Protein AF-A0A1J4LQW3-F1 (afdb_monomer_lite)

Foldseek 3Di:
DDDDPPPDPPPPPPPPWDKDKDKDWDDDPVWIKMWIWMDTPPDPKIWIWIWIDDPNDIDTPDIDIDPDPPPPPPPCVVVPDPPPPPDD

Secondary structure (DSSP, 8-state):
------------------EEEEEEEEE-SS-EEEEEEEEETT---EEEEEEEEETTEEEEEEEEEES--------GGGTT--------

Structure (mmCIF, N/CA/C/O backbone):
data_AF-A0A1J4LQW3-F1
#
_entry.id   AF-A0A1J4LQW3-F1
#
loop_
_atom_site.group_PDB
_atom_site.id
_atom_site.type_symbol
_atom_site.label_atom_id
_atom_site.label_alt_id
_atom_site.label_comp_id
_atom_site.label_asym_id
_atom_site.label_entity_id
_atom_site.label_seq_id
_atom_site.pdbx_PDB_ins_code
_atom_site.Cartn_x
_atom_site.Cartn_y
_atom_site.Cartn_z
_atom_site.occupancy
_atom_site.B_iso_or_equiv
_atom_site.auth_seq_id
_atom_site.auth_comp_id
_atom_site.auth_asym_id
_atom_site.auth_atom_id
_atom_site.pdbx_PDB_model_num
ATOM 1 N N . MET A 1 1 ? -58.784 -12.630 3.906 1.00 41.03 1 MET A N 1
ATOM 2 C CA . MET A 1 1 ? -58.017 -11.566 4.587 1.00 41.03 1 MET A CA 1
ATOM 3 C C . MET A 1 1 ? -56.568 -11.754 4.198 1.00 41.03 1 MET A C 1
ATOM 5 O O . MET A 1 1 ? -56.069 -12.853 4.381 1.00 41.03 1 MET A O 1
ATOM 9 N N . ILE A 1 2 ? -55.951 -10.754 3.575 1.00 41.22 2 ILE A N 1
ATOM 10 C CA . ILE A 1 2 ? -54.537 -10.777 3.186 1.00 41.22 2 ILE A CA 1
ATOM 11 C C . ILE A 1 2 ? -53.864 -9.747 4.091 1.00 41.22 2 ILE A C 1
ATOM 13 O O . ILE A 1 2 ? -54.259 -8.582 4.068 1.00 41.22 2 ILE A O 1
ATOM 17 N N . GLU A 1 3 ? -52.934 -10.181 4.938 1.00 44.59 3 GLU A N 1
ATOM 18 C CA . GLU A 1 3 ? -52.130 -9.266 5.751 1.00 44.59 3 GLU A CA 1
ATOM 19 C C . GLU A 1 3 ? -51.191 -8.460 4.842 1.00 44.59 3 GLU A C 1
ATOM 21 O O . GLU A 1 3 ? -50.575 -9.034 3.937 1.00 44.59 3 GLU A O 1
ATOM 26 N N . PRO A 1 4 ? -51.057 -7.139 5.045 1.00 49.28 4 PRO A N 1
ATOM 27 C CA . PRO A 1 4 ? -50.103 -6.353 4.287 1.00 49.28 4 PRO A CA 1
ATOM 28 C C . PRO A 1 4 ? -48.701 -6.662 4.813 1.00 49.28 4 PRO A C 1
ATOM 30 O O . PRO A 1 4 ? -48.386 -6.399 5.973 1.00 49.28 4 PRO A O 1
ATOM 33 N N . GLN A 1 5 ? -47.842 -7.214 3.958 1.00 48.38 5 GLN A N 1
ATOM 34 C CA . GLN A 1 5 ? -46.428 -7.323 4.283 1.00 48.38 5 GLN A CA 1
ATOM 35 C C . GLN A 1 5 ? -45.825 -5.918 4.322 1.00 48.38 5 GLN A C 1
ATOM 37 O O . GLN A 1 5 ? -45.651 -5.261 3.295 1.00 48.38 5 GLN A O 1
ATOM 42 N N . THR A 1 6 ? -45.508 -5.445 5.524 1.00 46.44 6 THR A N 1
ATOM 43 C CA . THR A 1 6 ? -44.617 -4.306 5.725 1.00 46.44 6 THR A CA 1
ATOM 44 C C . THR A 1 6 ? -43.231 -4.706 5.243 1.00 46.44 6 THR A C 1
ATOM 46 O O . THR A 1 6 ? -42.450 -5.315 5.973 1.00 46.44 6 THR A O 1
ATOM 49 N N . HIS A 1 7 ? -42.930 -4.366 3.992 1.00 45.59 7 HIS A N 1
ATOM 50 C CA . HIS A 1 7 ? -41.564 -4.298 3.505 1.00 45.59 7 HIS A CA 1
ATOM 51 C C . HIS A 1 7 ? -40.827 -3.269 4.363 1.00 45.59 7 HIS A C 1
ATOM 53 O O . HIS A 1 7 ? -40.938 -2.065 4.138 1.00 45.59 7 HIS A O 1
ATOM 59 N N . HIS A 1 8 ? -40.102 -3.734 5.380 1.00 47.41 8 HIS A N 1
ATOM 60 C CA . HIS A 1 8 ? -39.070 -2.914 5.987 1.00 47.41 8 HIS A CA 1
ATOM 61 C C . HIS A 1 8 ? -38.064 -2.593 4.881 1.00 47.41 8 HIS A C 1
ATOM 63 O O . HIS A 1 8 ? -37.498 -3.527 4.306 1.00 47.41 8 HIS A O 1
ATOM 69 N N . PRO A 1 9 ? -37.827 -1.314 4.547 1.00 46.44 9 PRO A N 1
ATOM 70 C CA . PRO A 1 9 ? -36.689 -0.986 3.718 1.00 46.44 9 PRO A CA 1
ATOM 71 C C . PRO A 1 9 ? -35.451 -1.417 4.503 1.00 46.44 9 PRO A C 1
ATOM 73 O O . PRO A 1 9 ? -35.134 -0.846 5.549 1.00 46.44 9 PRO A O 1
ATOM 76 N N . THR A 1 10 ? -34.761 -2.458 4.033 1.00 50.12 10 THR A N 1
ATOM 77 C CA . THR A 1 10 ? -33.365 -2.675 4.400 1.00 50.12 10 THR A CA 1
ATOM 78 C C . THR A 1 10 ? -32.646 -1.422 3.951 1.00 50.12 10 THR A C 1
ATOM 80 O O . THR A 1 10 ? -32.492 -1.178 2.754 1.00 50.12 10 THR A O 1
ATOM 83 N N . SER A 1 11 ? -32.322 -0.575 4.922 1.00 48.53 11 SER A N 1
ATOM 84 C CA . SER A 1 11 ? -31.542 0.629 4.715 1.00 48.53 11 SER A CA 1
ATOM 85 C C . SER A 1 11 ? -30.216 0.185 4.106 1.00 48.53 11 SER A C 1
ATOM 87 O O . SER A 1 11 ? -29.322 -0.271 4.818 1.00 48.53 11 SER A O 1
ATOM 89 N N . ASN A 1 12 ? -30.108 0.249 2.778 1.00 51.00 12 ASN A N 1
ATOM 90 C CA . ASN A 1 12 ? -28.837 0.185 2.074 1.00 51.00 12 ASN A CA 1
ATOM 91 C C . ASN A 1 12 ? -28.121 1.488 2.410 1.00 51.00 12 ASN A C 1
ATOM 93 O O . ASN A 1 12 ? -28.104 2.433 1.625 1.00 51.00 12 ASN A O 1
ATOM 97 N N . SER A 1 13 ? -27.620 1.562 3.641 1.00 52.19 13 SER A N 1
ATOM 98 C CA . SER A 1 13 ? -26.771 2.643 4.087 1.00 52.19 13 SER A CA 1
ATOM 99 C C . SER A 1 13 ? -25.540 2.597 3.199 1.00 52.19 13 SER A C 1
ATOM 101 O O . SER A 1 13 ? -24.673 1.739 3.356 1.00 52.19 13 SER A O 1
ATOM 103 N N . THR A 1 14 ? -25.478 3.508 2.234 1.00 55.25 14 THR A N 1
ATOM 104 C CA . THR A 1 14 ? -24.249 3.907 1.556 1.00 55.25 14 THR A CA 1
ATOM 105 C C . THR A 1 14 ? -23.397 4.656 2.577 1.00 55.25 14 THR A C 1
ATOM 107 O O . THR A 1 14 ? -23.211 5.868 2.479 1.00 55.25 14 THR A O 1
ATOM 110 N N . ALA A 1 15 ? -22.978 3.965 3.637 1.00 63.84 15 ALA A N 1
ATOM 111 C CA . ALA A 1 15 ? -22.087 4.533 4.623 1.00 63.84 15 ALA A CA 1
ATOM 112 C C . ALA A 1 15 ? -20.786 4.853 3.888 1.00 63.84 15 ALA A C 1
ATOM 114 O O . ALA A 1 15 ? -20.101 3.955 3.405 1.00 63.84 15 ALA A O 1
ATOM 115 N N . THR A 1 16 ? -20.494 6.141 3.736 1.00 66.50 16 THR A N 1
ATOM 116 C CA . THR A 1 16 ? -19.242 6.605 3.150 1.00 66.50 16 THR A CA 1
ATOM 117 C C . THR A 1 16 ? -18.097 6.043 3.986 1.00 66.50 16 THR A C 1
ATOM 119 O O . THR A 1 16 ? -17.918 6.433 5.140 1.00 66.50 16 THR A O 1
ATOM 122 N N . GLU A 1 17 ? -17.344 5.094 3.433 1.00 77.44 17 GLU A N 1
ATOM 12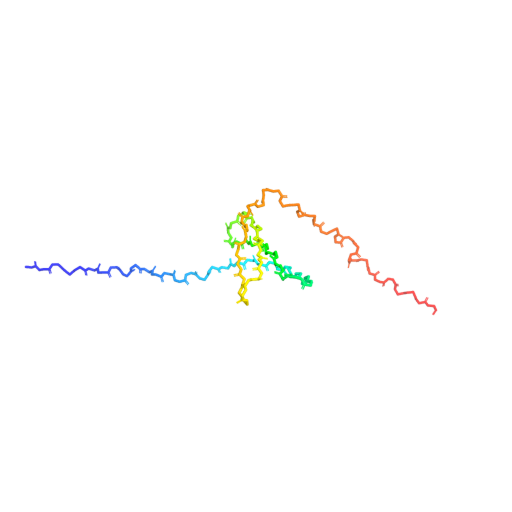3 C CA . GLU A 1 17 ? -16.160 4.570 4.100 1.00 77.44 17 GLU A CA 1
ATOM 124 C C . GLU A 1 17 ? -15.029 5.591 3.995 1.00 77.44 17 GLU A C 1
ATOM 126 O O . GLU A 1 17 ? -14.543 5.910 2.910 1.00 77.44 17 GLU A O 1
ATOM 131 N N . THR A 1 18 ? -14.595 6.112 5.140 1.00 80.62 18 THR A N 1
ATOM 132 C CA . THR A 1 18 ? -13.414 6.971 5.201 1.00 80.62 18 THR A CA 1
ATOM 133 C C . THR A 1 18 ? -12.160 6.106 5.243 1.00 80.62 18 THR A C 1
ATOM 135 O O . THR A 1 18 ? -12.015 5.233 6.106 1.00 80.62 18 THR A O 1
ATOM 138 N N . VAL A 1 19 ? -11.217 6.386 4.346 1.00 85.75 19 VAL A N 1
ATOM 139 C CA . VAL A 1 19 ? -9.935 5.683 4.257 1.00 85.75 19 VAL A CA 1
ATOM 140 C C . VAL A 1 1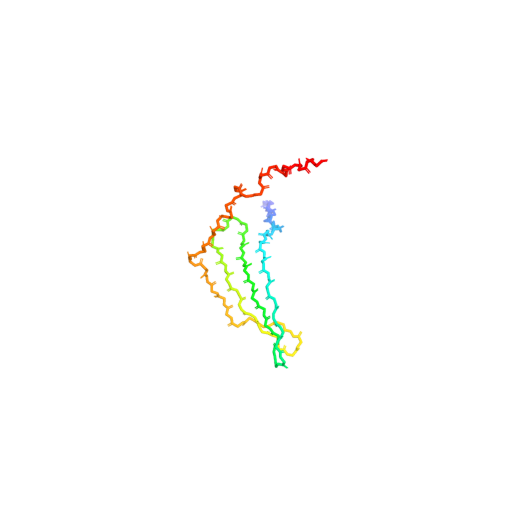9 ? -8.800 6.702 4.265 1.00 85.75 19 VAL A C 1
ATOM 142 O O . VAL A 1 19 ? -8.826 7.688 3.533 1.00 85.75 19 VAL A O 1
ATOM 145 N N . PHE A 1 20 ? -7.789 6.459 5.094 1.00 86.38 20 PHE A N 1
ATOM 146 C CA . PHE A 1 20 ? -6.518 7.168 5.043 1.00 86.38 20 PHE A CA 1
ATOM 147 C C . PHE A 1 20 ? -5.598 6.476 4.037 1.00 86.38 20 PHE A C 1
ATOM 149 O O . PHE A 1 20 ? -5.396 5.262 4.126 1.00 86.38 20 PHE A O 1
ATOM 156 N N . VAL A 1 21 ? -5.043 7.244 3.097 1.00 90.44 21 VAL A N 1
ATOM 157 C CA . VAL A 1 21 ? -4.125 6.742 2.069 1.00 90.44 21 VAL A CA 1
ATOM 158 C C . VAL A 1 21 ? -2.912 7.660 1.968 1.00 90.44 21 VAL A C 1
ATOM 160 O O . VAL A 1 21 ? -3.059 8.850 1.699 1.00 90.44 21 VAL A O 1
ATOM 163 N N . VAL A 1 22 ? -1.714 7.096 2.117 1.00 91.56 22 VAL A N 1
ATOM 164 C CA . VAL A 1 22 ? -0.448 7.748 1.743 1.00 91.56 22 VAL A CA 1
ATOM 165 C C . VAL A 1 22 ? 0.138 6.982 0.572 1.00 91.56 22 VAL A C 1
ATOM 167 O O . VAL A 1 22 ? 0.240 5.760 0.631 1.00 91.56 22 VAL A O 1
ATOM 170 N N . SER A 1 23 ? 0.505 7.686 -0.495 1.00 93.69 23 SER A N 1
ATOM 171 C CA . SER A 1 23 ? 0.988 7.079 -1.733 1.00 93.69 23 SER A CA 1
ATOM 172 C C . SER A 1 23 ? 2.346 7.647 -2.109 1.00 93.69 23 SER A C 1
ATOM 174 O O . SER A 1 23 ? 2.498 8.860 -2.229 1.00 93.69 23 SER A O 1
ATOM 176 N N . PHE A 1 24 ? 3.297 6.762 -2.382 1.00 92.44 24 PHE A N 1
ATOM 177 C CA . PHE A 1 24 ? 4.608 7.092 -2.926 1.00 92.44 24 PHE A CA 1
ATOM 178 C C . PHE A 1 24 ? 4.704 6.497 -4.320 1.00 92.44 24 PHE A C 1
ATOM 180 O O . PHE A 1 24 ? 4.409 5.319 -4.496 1.00 92.44 24 PHE A O 1
ATOM 187 N N . THR A 1 25 ? 5.091 7.301 -5.303 1.00 94.19 25 THR A N 1
ATOM 188 C CA . THR A 1 25 ? 5.262 6.838 -6.681 1.00 94.19 25 THR A CA 1
ATOM 189 C C . THR A 1 25 ? 6.707 7.058 -7.087 1.00 94.19 25 THR A C 1
ATOM 191 O O . THR A 1 25 ? 7.235 8.155 -6.923 1.00 94.19 25 THR A O 1
ATOM 194 N N . GLU A 1 26 ? 7.325 6.024 -7.637 1.00 91.19 26 GLU A N 1
ATOM 195 C CA . GLU A 1 26 ? 8.661 6.065 -8.209 1.00 91.19 26 GLU A CA 1
ATOM 196 C C . GLU A 1 26 ? 8.579 5.745 -9.704 1.00 91.19 26 GLU A C 1
ATOM 198 O O . GLU A 1 26 ? 7.848 4.851 -10.137 1.00 91.19 26 GLU A O 1
ATOM 203 N N . HIS A 1 27 ? 9.343 6.480 -10.506 1.00 87.81 27 HIS A N 1
ATOM 204 C CA . HIS A 1 27 ? 9.456 6.249 -11.939 1.00 87.81 27 HIS A CA 1
ATOM 205 C C . HIS A 1 27 ? 10.893 5.859 -12.267 1.00 87.81 27 HIS A C 1
ATOM 207 O O . HIS A 1 27 ? 11.796 6.690 -12.208 1.00 87.81 27 HIS A O 1
ATOM 213 N N . THR A 1 28 ? 11.097 4.594 -12.631 1.00 77.56 28 THR A N 1
ATOM 214 C CA . THR A 1 28 ? 12.362 4.132 -13.216 1.00 77.56 28 THR A CA 1
ATOM 215 C C . THR A 1 28 ? 12.269 4.156 -14.741 1.00 77.56 28 THR A C 1
ATOM 217 O O . THR A 1 28 ? 11.176 4.246 -15.302 1.00 77.56 28 THR A O 1
ATOM 220 N N . ALA A 1 29 ? 13.409 4.046 -15.430 1.00 75.44 29 ALA A N 1
ATOM 221 C CA . ALA A 1 29 ? 13.455 4.033 -16.895 1.00 75.44 29 ALA A CA 1
ATOM 222 C C . ALA A 1 29 ? 12.650 2.880 -17.535 1.00 75.44 29 ALA A C 1
ATOM 224 O O . ALA A 1 29 ? 12.277 2.977 -18.700 1.00 75.44 29 ALA A O 1
ATOM 225 N N . SER A 1 30 ? 12.379 1.802 -16.792 1.00 78.88 30 SER A N 1
ATOM 226 C CA . SER A 1 30 ? 11.694 0.602 -17.288 1.00 78.88 30 SER A CA 1
ATOM 227 C C . SER A 1 30 ? 10.296 0.383 -16.703 1.00 78.88 30 SER A C 1
ATOM 229 O O . SER A 1 30 ? 9.508 -0.346 -17.300 1.00 78.88 30 SER A O 1
ATOM 23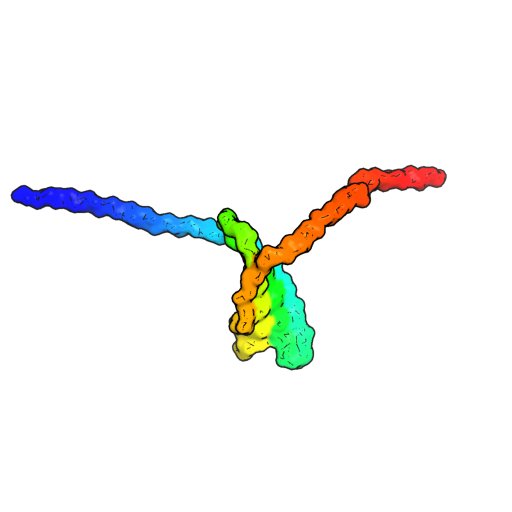1 N N . GLN A 1 31 ? 9.967 0.977 -15.551 1.00 82.69 31 GLN A N 1
ATOM 232 C CA . GLN A 1 31 ? 8.696 0.723 -14.870 1.00 82.69 31 GLN A CA 1
ATOM 233 C C . GLN A 1 31 ? 8.334 1.854 -13.899 1.00 82.69 31 GLN A C 1
ATOM 235 O O . GLN A 1 31 ? 9.185 2.342 -13.148 1.00 82.69 31 GLN A O 1
ATOM 240 N N . ALA A 1 32 ? 7.056 2.235 -13.867 1.00 92.69 32 ALA A N 1
ATOM 241 C CA . ALA A 1 32 ? 6.517 3.044 -12.778 1.00 92.69 32 ALA A CA 1
ATOM 242 C C . ALA A 1 32 ? 6.022 2.117 -11.664 1.00 92.69 32 ALA A C 1
ATOM 244 O O . ALA A 1 32 ? 5.306 1.150 -11.933 1.00 92.69 32 ALA A O 1
ATOM 245 N N . ARG A 1 33 ? 6.402 2.420 -10.425 1.00 94.12 33 ARG A N 1
ATOM 246 C CA . ARG A 1 33 ? 6.010 1.684 -9.222 1.00 94.12 33 ARG A CA 1
ATOM 247 C C . ARG A 1 33 ? 5.335 2.627 -8.245 1.00 94.12 33 ARG A C 1
ATOM 249 O O . ARG A 1 33 ? 5.649 3.815 -8.198 1.00 94.12 33 ARG A O 1
ATOM 256 N N . ARG A 1 34 ? 4.395 2.109 -7.470 1.00 95.62 34 ARG A N 1
ATOM 257 C CA . ARG A 1 34 ? 3.674 2.863 -6.453 1.00 95.62 34 ARG A CA 1
ATOM 258 C C . ARG A 1 34 ? 3.514 2.005 -5.213 1.00 95.62 34 ARG A C 1
ATOM 260 O O . ARG A 1 34 ? 3.137 0.850 -5.310 1.00 95.62 34 ARG A O 1
ATOM 267 N N . ILE A 1 35 ? 3.784 2.586 -4.055 1.00 94.62 35 ILE A N 1
ATOM 268 C CA . ILE A 1 35 ? 3.515 1.973 -2.757 1.00 94.62 35 ILE A CA 1
ATOM 269 C C . ILE A 1 35 ? 2.433 2.804 -2.082 1.00 94.62 35 ILE A C 1
ATOM 271 O O . ILE A 1 35 ? 2.575 4.025 -1.955 1.00 94.62 35 ILE A O 1
ATOM 275 N N . ARG A 1 36 ? 1.352 2.159 -1.640 1.00 95.56 36 ARG A N 1
ATOM 276 C CA . ARG A 1 36 ? 0.283 2.793 -0.862 1.00 95.56 36 ARG A CA 1
ATOM 277 C C . ARG A 1 36 ? 0.205 2.208 0.536 1.00 95.56 36 ARG A C 1
ATOM 279 O O . ARG A 1 36 ? 0.151 0.997 0.711 1.00 95.56 36 ARG A O 1
ATOM 286 N N . TYR A 1 37 ? 0.109 3.090 1.518 1.00 93.06 37 TYR A N 1
ATOM 287 C CA . TYR A 1 37 ? -0.224 2.761 2.896 1.00 93.06 37 TYR A CA 1
ATOM 288 C C . TYR A 1 37 ? -1.681 3.122 3.138 1.00 93.06 37 TYR A C 1
ATOM 290 O O . TYR A 1 37 ? -2.060 4.283 2.979 1.00 93.06 37 TYR A O 1
ATOM 298 N N . VAL A 1 38 ? -2.497 2.132 3.491 1.00 93.50 38 VAL A N 1
ATOM 299 C CA . VAL A 1 38 ? -3.955 2.260 3.568 1.00 93.50 38 VAL A CA 1
ATOM 300 C C . VAL A 1 38 ? -4.459 1.869 4.952 1.00 93.50 38 VAL A C 1
ATOM 302 O O . VAL A 1 38 ? -4.040 0.858 5.515 1.00 93.50 38 VAL A O 1
ATOM 305 N N . LYS A 1 39 ? -5.398 2.650 5.491 1.00 91.00 39 LYS A N 1
ATOM 306 C CA . LYS A 1 39 ? -6.131 2.322 6.718 1.00 91.00 39 LYS A CA 1
ATOM 307 C C . LYS A 1 39 ? -7.579 2.775 6.637 1.00 91.00 39 LYS A C 1
ATOM 309 O O . LYS A 1 39 ? -7.851 3.946 6.388 1.00 91.00 39 LYS A O 1
ATOM 314 N N . HIS A 1 40 ? -8.502 1.864 6.922 1.00 88.44 40 HIS A N 1
ATOM 315 C CA . HIS A 1 40 ? -9.918 2.199 7.066 1.00 88.44 40 HIS A CA 1
ATOM 316 C C . HIS A 1 40 ? -10.184 2.842 8.431 1.00 88.44 40 HIS A C 1
ATOM 318 O O . HIS A 1 40 ? -9.619 2.433 9.452 1.00 88.44 40 HIS A O 1
ATOM 324 N N . GLN A 1 41 ? -11.079 3.828 8.464 1.00 82.50 41 GLN A N 1
ATOM 325 C CA . GLN A 1 41 ? -11.551 4.421 9.710 1.00 82.50 41 GLN A CA 1
ATOM 326 C C . GLN A 1 41 ? -12.171 3.339 10.611 1.00 82.50 41 GLN A C 1
ATOM 328 O O . GLN A 1 41 ? -12.942 2.495 10.164 1.00 82.50 41 GLN A O 1
ATOM 333 N N . GLY A 1 42 ? -11.799 3.336 11.893 1.00 82.25 42 GLY A N 1
ATOM 334 C CA . GLY A 1 42 ? -12.280 2.349 12.867 1.00 82.25 42 GLY A CA 1
ATOM 335 C C . GLY A 1 42 ? -11.581 0.984 12.816 1.00 82.25 42 GLY A C 1
ATOM 336 O O . GLY A 1 42 ? -11.873 0.129 13.650 1.00 82.25 42 GLY A O 1
ATOM 337 N N . LYS A 1 43 ? -10.633 0.764 11.895 1.00 81.56 43 LYS A N 1
ATOM 338 C CA . LYS A 1 43 ? -9.741 -0.406 11.914 1.00 81.56 43 LYS A CA 1
ATOM 339 C C . LYS A 1 43 ? -8.390 -0.011 12.502 1.00 81.56 43 LYS A C 1
ATOM 341 O O . LYS A 1 43 ? -7.897 1.079 12.233 1.00 81.56 43 LYS A O 1
ATOM 346 N N . SER A 1 44 ? -7.785 -0.878 13.310 1.00 82.69 44 SER A N 1
ATOM 347 C CA . SER A 1 44 ? -6.424 -0.676 13.831 1.00 82.69 44 SER A CA 1
ATOM 348 C C . SER A 1 44 ? -5.352 -1.012 12.788 1.00 82.69 44 SER A C 1
ATOM 350 O O . SER A 1 44 ? -4.311 -0.359 12.760 1.00 82.69 44 SER A O 1
ATOM 352 N N . GLN A 1 45 ? -5.641 -1.979 11.913 1.00 89.12 45 GLN A N 1
ATOM 353 C CA . GLN A 1 45 ? -4.726 -2.521 10.912 1.00 89.12 45 GLN A CA 1
ATOM 354 C C . GLN A 1 45 ? -4.419 -1.522 9.789 1.00 89.12 45 GLN A C 1
ATOM 356 O O . GLN A 1 45 ? -5.329 -0.933 9.201 1.00 89.12 45 GLN A O 1
ATOM 361 N N . PHE A 1 46 ? -3.135 -1.397 9.458 1.00 92.12 46 PHE A N 1
ATOM 362 C CA . PHE A 1 46 ? -2.664 -0.751 8.234 1.00 92.12 46 PHE A CA 1
ATOM 363 C C . PHE A 1 46 ? -2.266 -1.804 7.201 1.00 92.12 46 PHE A C 1
ATOM 365 O O . PHE A 1 46 ? -1.825 -2.896 7.560 1.00 92.12 46 PHE A O 1
ATOM 372 N N . TRP A 1 47 ? -2.378 -1.448 5.929 1.00 94.44 47 TRP A N 1
ATOM 373 C CA . TRP A 1 47 ? -1.988 -2.286 4.802 1.00 94.44 47 TRP A CA 1
ATOM 374 C C . TRP A 1 47 ? -0.970 -1.559 3.941 1.00 94.44 47 TRP A C 1
ATOM 376 O O . TRP A 1 47 ? -1.131 -0.367 3.671 1.00 94.44 47 TRP A O 1
ATOM 386 N N . ARG A 1 48 ? 0.053 -2.283 3.498 1.00 94.81 48 ARG A N 1
ATOM 387 C CA . ARG A 1 48 ? 0.945 -1.863 2.424 1.00 94.81 48 ARG A CA 1
ATOM 388 C C . ARG A 1 48 ? 0.481 -2.529 1.136 1.00 94.81 48 ARG A C 1
ATOM 390 O O . ARG A 1 48 ? 0.253 -3.733 1.112 1.00 94.81 48 ARG A O 1
ATOM 397 N N . ILE A 1 49 ? 0.336 -1.740 0.085 1.00 96.12 49 ILE A N 1
ATOM 398 C CA . ILE A 1 49 ? -0.019 -2.207 -1.250 1.00 96.12 49 ILE A CA 1
ATOM 399 C C . ILE A 1 49 ? 1.115 -1.793 -2.175 1.00 96.12 49 ILE A C 1
ATOM 401 O O . ILE A 1 49 ? 1.343 -0.592 -2.343 1.00 96.12 49 ILE A O 1
ATOM 405 N N . ASP A 1 50 ? 1.799 -2.768 -2.761 1.00 95.75 50 ASP A N 1
ATOM 406 C CA . ASP A 1 50 ? 2.789 -2.519 -3.803 1.00 95.75 50 ASP A CA 1
ATOM 407 C C . ASP A 1 50 ? 2.115 -2.685 -5.167 1.00 95.75 50 ASP A C 1
ATOM 409 O O . ASP A 1 50 ? 1.373 -3.639 -5.411 1.00 95.75 50 ASP A O 1
ATOM 413 N N . GLU A 1 51 ? 2.327 -1.710 -6.042 1.00 96.75 51 GLU A N 1
ATOM 414 C CA . GLU A 1 51 ? 1.711 -1.635 -7.357 1.00 96.75 51 GLU A CA 1
ATOM 415 C C . GLU A 1 51 ? 2.744 -1.296 -8.423 1.00 96.75 51 GLU A C 1
ATOM 417 O O . GLU A 1 51 ? 3.654 -0.480 -8.235 1.00 96.75 51 GLU A O 1
ATOM 422 N N . SER A 1 52 ? 2.514 -1.834 -9.606 1.00 94.62 52 SER A N 1
ATOM 423 C CA . SER A 1 52 ? 3.311 -1.591 -10.793 1.00 94.62 52 SER A CA 1
ATOM 424 C C . SER A 1 52 ? 2.416 -1.114 -11.926 1.00 94.62 52 SER A C 1
ATOM 426 O O . SER A 1 52 ? 1.235 -1.457 -12.019 1.00 94.62 52 SER A O 1
ATOM 428 N N . ARG A 1 53 ? 2.949 -0.252 -12.794 1.00 93.81 53 ARG A N 1
ATOM 429 C CA . ARG A 1 53 ? 2.202 0.217 -13.959 1.00 93.81 53 ARG A CA 1
ATOM 430 C C . ARG A 1 53 ? 2.494 -0.669 -15.162 1.00 93.81 53 ARG A C 1
ATOM 432 O O . ARG A 1 53 ? 3.620 -0.680 -15.655 1.00 93.81 53 ARG A O 1
ATOM 439 N N . HIS A 1 54 ? 1.460 -1.341 -15.652 1.00 88.12 54 HIS A N 1
ATOM 440 C CA . HIS A 1 54 ? 1.479 -2.188 -16.842 1.00 88.12 54 HIS A CA 1
ATOM 441 C C . HIS A 1 54 ? 0.426 -1.692 -17.834 1.00 88.12 54 HIS A C 1
ATOM 443 O O . HIS A 1 54 ? -0.714 -1.434 -17.450 1.00 88.12 54 HIS A O 1
ATOM 449 N N . ASP A 1 55 ? 0.818 -1.503 -19.097 1.00 87.94 55 ASP A N 1
ATOM 450 C CA . ASP A 1 55 ? -0.069 -1.087 -20.196 1.00 87.94 55 ASP A CA 1
ATOM 451 C C . ASP A 1 55 ? -0.952 0.132 -19.871 1.00 87.94 55 ASP A C 1
ATOM 453 O O . ASP A 1 55 ? -2.130 0.210 -20.206 1.00 87.94 55 ASP A O 1
ATOM 457 N N . GLY A 1 56 ? -0.370 1.110 -19.170 1.00 87.00 56 GLY A N 1
ATOM 458 C CA . GLY A 1 56 ? -1.045 2.355 -18.799 1.00 87.00 56 GLY A CA 1
ATOM 459 C C . GLY A 1 56 ? -1.889 2.282 -17.524 1.00 87.00 56 GLY A C 1
ATOM 460 O O . GLY A 1 56 ? -2.267 3.342 -17.017 1.00 87.00 56 GLY A O 1
ATOM 461 N N . SER A 1 57 ? -2.072 1.101 -16.935 1.00 92.12 57 SER A N 1
ATOM 462 C CA . SER A 1 57 ? -2.879 0.873 -15.731 1.00 92.12 57 SER A CA 1
ATOM 463 C C . SER A 1 57 ? -2.038 0.409 -14.543 1.00 92.12 57 SER A C 1
ATOM 465 O O . SER A 1 57 ? -1.012 -0.244 -14.708 1.00 92.12 57 SER A O 1
ATOM 467 N N . TRP A 1 58 ? -2.462 0.765 -13.329 1.00 94.62 58 TRP A N 1
ATOM 468 C CA . TRP A 1 58 ? -1.859 0.241 -12.101 1.00 94.62 58 TRP A CA 1
ATOM 469 C C . TRP A 1 58 ? -2.379 -1.167 -11.831 1.00 94.62 58 TRP A 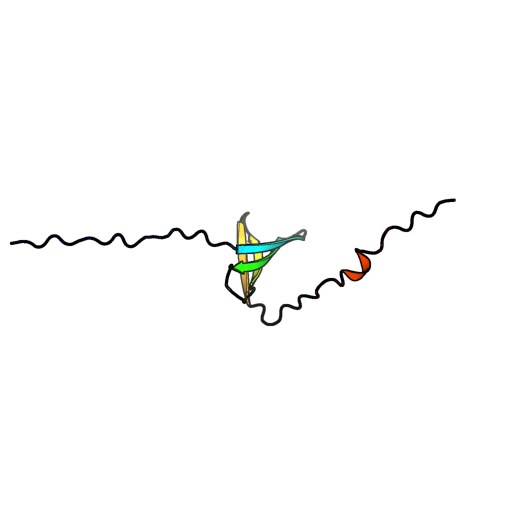C 1
ATOM 471 O O . TRP A 1 58 ? -3.589 -1.386 -11.865 1.00 94.62 58 TRP A O 1
ATOM 481 N N . GLN A 1 59 ? -1.470 -2.090 -11.550 1.00 95.06 59 GLN A N 1
ATOM 482 C CA . GLN A 1 59 ? -1.752 -3.454 -11.123 1.00 95.06 59 GLN A CA 1
ATOM 483 C C . GLN A 1 59 ? -1.242 -3.632 -9.695 1.00 95.06 59 GLN A C 1
ATOM 485 O O . GLN A 1 59 ? -0.228 -3.041 -9.329 1.00 95.06 59 GLN A O 1
ATOM 490 N N . VAL A 1 60 ? -1.963 -4.407 -8.888 1.00 95.69 60 VAL A N 1
ATOM 491 C CA . VAL A 1 60 ? -1.546 -4.742 -7.522 1.00 95.69 60 VAL A CA 1
ATOM 492 C C . VAL A 1 60 ? -0.622 -5.948 -7.585 1.00 95.69 60 VAL A C 1
ATOM 494 O O . VAL A 1 60 ? -1.039 -7.008 -8.046 1.00 95.69 60 VAL A O 1
ATOM 497 N N . ASP A 1 61 ? 0.604 -5.781 -7.101 1.00 94.75 61 ASP A N 1
ATOM 498 C CA . ASP A 1 61 ? 1.595 -6.851 -7.024 1.00 94.75 61 ASP A CA 1
ATOM 499 C C . ASP A 1 61 ? 1.466 -7.601 -5.692 1.00 94.75 61 ASP A C 1
ATOM 501 O O . ASP A 1 61 ? 1.389 -8.830 -5.672 1.00 94.75 61 ASP A O 1
ATOM 505 N N . THR A 1 62 ? 1.397 -6.866 -4.573 1.00 96.88 62 THR A N 1
ATOM 506 C CA . THR A 1 62 ? 1.227 -7.435 -3.226 1.00 96.88 62 THR A CA 1
A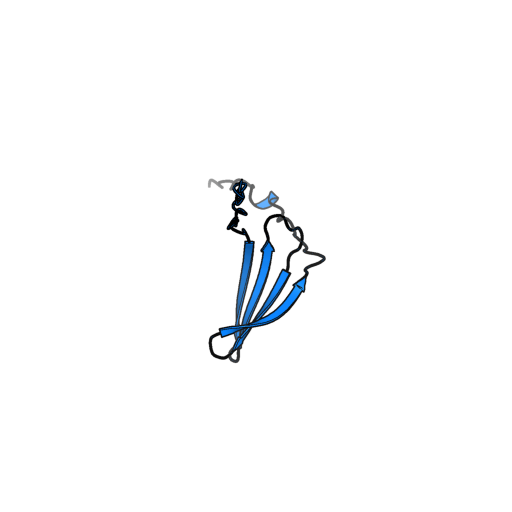TOM 507 C C . THR A 1 62 ? 0.332 -6.575 -2.335 1.00 96.88 62 THR A C 1
ATOM 509 O O . THR A 1 62 ? 0.180 -5.365 -2.533 1.00 96.88 62 THR A O 1
ATOM 512 N N . VAL A 1 63 ? -0.275 -7.220 -1.334 1.00 96.25 63 VAL A N 1
ATOM 513 C CA . VAL A 1 63 ? -1.067 -6.582 -0.276 1.00 96.25 63 VAL A CA 1
ATOM 514 C C . VAL A 1 63 ? -0.693 -7.229 1.047 1.00 96.25 63 VAL A C 1
ATOM 516 O O . VAL A 1 63 ? -1.115 -8.350 1.326 1.00 96.25 63 VAL A O 1
ATOM 519 N N . ASP A 1 64 ? 0.059 -6.506 1.868 1.00 95.69 64 ASP A N 1
ATOM 520 C CA . ASP A 1 64 ? 0.609 -7.036 3.111 1.00 95.69 64 ASP A CA 1
ATOM 521 C C . ASP A 1 64 ? 0.093 -6.246 4.322 1.00 95.69 64 ASP A C 1
ATOM 523 O O . ASP A 1 64 ? 0.107 -5.005 4.315 1.00 95.69 64 ASP A O 1
ATOM 527 N N . PRO A 1 65 ? -0.372 -6.925 5.388 1.00 93.69 65 PRO A N 1
ATOM 528 C CA . PRO A 1 65 ? -0.703 -6.253 6.631 1.00 93.69 65 PRO A CA 1
ATOM 529 C C . PRO A 1 65 ? 0.580 -5.744 7.295 1.00 93.69 65 PRO A C 1
ATOM 531 O O . PRO A 1 65 ? 1.600 -6.426 7.359 1.00 93.69 65 PRO A O 1
ATOM 534 N N . ILE A 1 66 ? 0.524 -4.533 7.838 1.00 90.94 66 ILE A N 1
ATOM 535 C CA . ILE A 1 66 ? 1.621 -3.969 8.624 1.00 90.94 66 ILE A CA 1
ATOM 536 C C . ILE A 1 66 ? 1.382 -4.315 10.089 1.00 90.94 66 ILE A C 1
ATOM 538 O O . ILE A 1 66 ? 0.573 -3.676 10.759 1.00 90.94 66 ILE A O 1
ATOM 542 N N . GLU A 1 67 ? 2.069 -5.338 10.584 1.00 84.00 67 GLU A N 1
ATOM 543 C CA . GLU A 1 67 ? 1.898 -5.819 11.962 1.00 84.00 67 GLU A CA 1
ATOM 544 C C . GLU A 1 67 ? 2.518 -4.871 12.999 1.00 84.00 67 GLU A C 1
ATOM 546 O O . GLU A 1 67 ? 1.972 -4.690 14.082 1.00 84.00 67 GLU A O 1
ATOM 551 N N . ASN A 1 68 ? 3.628 -4.212 12.651 1.00 76.44 68 ASN A N 1
ATOM 552 C CA . ASN A 1 68 ? 4.411 -3.383 13.568 1.00 76.44 68 ASN A CA 1
ATOM 553 C C . ASN A 1 68 ? 4.706 -2.010 12.958 1.00 76.44 68 ASN A C 1
ATOM 555 O O . ASN A 1 68 ? 5.853 -1.693 12.635 1.00 76.44 68 ASN A O 1
ATOM 559 N N . LEU A 1 69 ? 3.670 -1.185 12.773 1.00 72.62 69 LEU A N 1
ATOM 560 C CA . LEU A 1 69 ? 3.868 0.183 12.296 1.00 72.62 69 LEU A CA 1
ATOM 561 C C . LEU A 1 69 ? 4.587 1.003 13.379 1.00 72.62 69 LEU A C 1
ATOM 563 O O . LEU A 1 69 ? 3.992 1.393 14.383 1.00 72.62 69 LEU A O 1
ATOM 567 N N . GLN A 1 70 ? 5.875 1.267 13.164 1.00 69.69 70 GLN A N 1
ATOM 568 C CA . GLN A 1 70 ? 6.679 2.135 14.020 1.00 69.69 70 GLN A CA 1
ATOM 569 C C . GLN A 1 70 ? 6.308 3.595 13.738 1.00 69.69 70 GLN A C 1
ATOM 571 O O . GLN A 1 70 ? 6.936 4.275 12.928 1.00 69.69 70 GLN A O 1
ATOM 576 N N . CYS A 1 71 ? 5.258 4.085 14.391 1.00 63.34 71 CYS A N 1
ATOM 577 C CA . CYS A 1 71 ? 4.981 5.513 14.442 1.00 63.34 71 CYS A CA 1
ATOM 578 C C . CYS A 1 71 ? 5.981 6.148 15.411 1.00 63.34 71 CYS A C 1
ATOM 580 O O . CYS A 1 71 ? 5.700 6.257 16.603 1.00 63.34 71 CYS A O 1
ATOM 582 N N . GLN A 1 72 ? 7.155 6.551 14.923 1.00 67.06 72 GL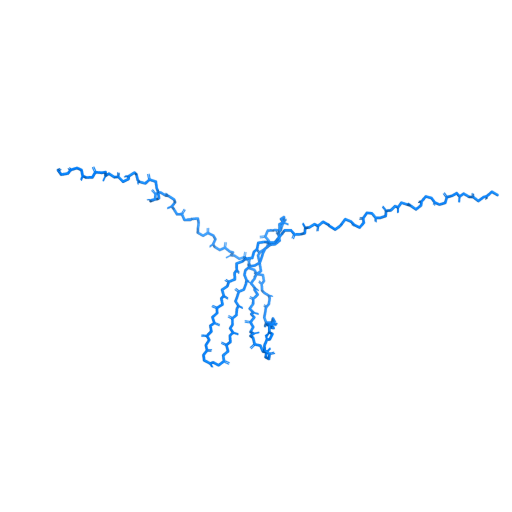N A N 1
ATOM 583 C CA . GLN A 1 72 ? 7.948 7.519 15.672 1.00 67.06 72 GLN A CA 1
ATOM 584 C C . GLN A 1 72 ? 7.127 8.804 15.714 1.00 67.06 72 GLN A C 1
ATOM 586 O O . GLN A 1 72 ? 6.934 9.464 14.692 1.00 67.06 72 GLN A O 1
ATOM 591 N N . GLN A 1 73 ? 6.560 9.113 16.879 1.00 60.41 73 GLN A N 1
ATOM 592 C CA . GLN A 1 73 ? 5.976 10.421 17.105 1.00 60.41 73 GLN A CA 1
ATOM 593 C C . GLN A 1 73 ? 7.129 11.416 16.950 1.00 60.41 73 GLN A C 1
ATOM 595 O O . GLN A 1 73 ? 8.126 11.262 17.659 1.00 60.41 73 GLN A O 1
ATOM 600 N N . PRO A 1 74 ? 7.066 12.364 15.999 1.00 63.25 74 PRO A N 1
ATOM 601 C CA . PRO A 1 74 ? 8.102 13.376 15.912 1.00 63.25 74 PRO A CA 1
ATOM 602 C C . PRO A 1 74 ? 8.177 14.061 17.272 1.00 63.25 74 PRO A C 1
ATOM 604 O O . PRO A 1 74 ? 7.143 14.416 17.842 1.00 63.25 74 PRO A O 1
ATOM 607 N N . ASP A 1 75 ? 9.384 14.181 17.810 1.00 64.38 75 ASP A N 1
ATOM 608 C CA . ASP A 1 75 ? 9.623 14.892 19.056 1.00 64.38 75 ASP A CA 1
ATOM 609 C C . ASP A 1 75 ? 9.325 16.375 18.774 1.00 64.38 75 ASP A C 1
ATOM 611 O O . ASP A 1 75 ? 10.135 17.097 18.196 1.00 64.38 75 ASP A O 1
ATOM 615 N N . ILE A 1 76 ? 8.097 16.827 19.065 1.00 60.97 76 ILE A N 1
ATOM 616 C CA . ILE A 1 76 ? 7.618 18.192 18.742 1.00 60.97 76 ILE A CA 1
ATOM 617 C C . ILE A 1 76 ? 8.380 19.254 19.564 1.00 60.97 76 ILE A C 1
ATOM 619 O O . ILE A 1 76 ? 8.208 20.456 19.369 1.00 60.97 76 ILE A O 1
ATOM 623 N N . THR A 1 77 ? 9.273 18.825 20.453 1.00 60.09 77 THR A N 1
ATOM 624 C CA . THR A 1 77 ? 10.080 19.664 21.336 1.00 60.09 77 THR A CA 1
ATOM 625 C C . THR A 1 77 ? 10.907 20.720 20.576 1.00 60.09 77 THR A C 1
ATOM 627 O O . THR A 1 77 ? 11.039 21.836 21.073 1.00 60.09 77 THR A O 1
ATOM 630 N N . ASP A 1 78 ? 11.347 20.454 19.336 1.00 55.78 78 ASP A N 1
ATOM 631 C CA . ASP A 1 78 ? 12.094 21.432 18.515 1.00 55.78 78 ASP A CA 1
ATOM 632 C C . ASP A 1 78 ? 11.214 22.430 17.737 1.00 55.78 78 ASP A C 1
ATOM 634 O O . ASP A 1 78 ? 11.672 23.510 17.363 1.00 55.78 78 ASP A O 1
ATOM 638 N N . ALA A 1 79 ? 9.935 22.121 17.498 1.00 54.97 79 ALA A N 1
ATOM 639 C CA . ALA A 1 79 ? 9.048 22.987 16.710 1.00 54.97 79 ALA A CA 1
ATOM 640 C C . ALA A 1 79 ? 8.468 24.167 17.514 1.00 54.97 79 ALA A C 1
ATOM 642 O O . ALA A 1 79 ? 7.839 25.056 16.938 1.00 54.97 79 ALA A O 1
ATOM 643 N N . LEU A 1 80 ? 8.663 24.176 18.838 1.00 54.75 80 LEU A N 1
ATOM 644 C CA . LEU A 1 80 ? 8.124 25.187 19.752 1.00 54.75 80 LEU A CA 1
ATOM 645 C C . LEU A 1 80 ? 9.183 26.125 20.336 1.00 54.75 80 LEU A C 1
ATOM 647 O O . LEU A 1 80 ? 8.817 26.998 21.122 1.00 54.75 80 LEU A O 1
ATOM 651 N N . ALA A 1 81 ? 10.463 25.993 19.970 1.00 57.34 81 ALA A N 1
ATOM 652 C CA . ALA A 1 81 ? 11.456 26.978 20.376 1.00 57.34 81 ALA A CA 1
ATOM 653 C C . ALA A 1 81 ? 11.069 28.339 19.759 1.00 57.34 81 ALA A C 1
ATOM 655 O O . ALA A 1 81 ? 11.084 28.473 18.529 1.00 57.34 81 ALA A O 1
ATOM 656 N N . PRO A 1 82 ? 10.683 29.357 20.558 1.00 53.09 82 PRO A N 1
ATOM 657 C CA . PRO A 1 82 ? 10.450 30.681 20.009 1.00 53.09 82 PRO A CA 1
ATOM 658 C C . PRO A 1 82 ? 11.752 31.130 19.348 1.00 53.09 82 PRO A C 1
ATOM 660 O O . PRO A 1 82 ? 12.821 31.024 19.952 1.00 53.09 82 PRO A O 1
ATOM 663 N N . LYS A 1 83 ? 11.674 31.604 18.097 1.00 55.41 83 LYS A N 1
ATOM 664 C CA . LYS A 1 83 ? 12.801 32.284 17.454 1.00 55.41 83 LYS A CA 1
ATOM 665 C C . LYS A 1 83 ? 13.238 33.402 18.395 1.00 55.41 83 LYS A C 1
ATOM 667 O O . LYS A 1 83 ? 12.537 34.402 18.514 1.00 55.41 83 LYS A O 1
ATOM 672 N N . ALA A 1 84 ? 14.364 33.219 19.077 1.00 56.28 84 ALA A N 1
ATOM 673 C CA . ALA A 1 84 ? 15.027 34.313 19.754 1.00 56.28 84 ALA A CA 1
ATOM 674 C C . ALA A 1 84 ? 15.431 35.300 18.656 1.00 56.28 84 ALA A C 1
ATOM 676 O O . ALA A 1 84 ? 16.314 35.029 17.841 1.00 56.28 84 ALA A O 1
ATOM 677 N N . GLU A 1 85 ? 14.690 36.398 18.571 1.00 54.62 85 GLU A N 1
ATOM 678 C CA . GLU A 1 85 ? 15.018 37.542 17.742 1.00 54.62 85 GLU A CA 1
ATOM 679 C C . GLU A 1 85 ? 16.333 38.110 18.281 1.00 54.62 85 GLU A C 1
ATOM 681 O O . GLU A 1 85 ? 16.389 38.731 19.341 1.00 54.62 85 GLU A O 1
ATOM 686 N N . SER A 1 86 ? 17.425 37.790 17.591 1.00 53.00 86 SER A N 1
ATOM 687 C CA . SER A 1 86 ? 18.739 38.343 17.879 1.00 53.00 86 SER A CA 1
ATOM 688 C C . SER A 1 86 ? 18.753 39.780 17.368 1.00 53.00 86 SER A C 1
ATOM 690 O O . SER A 1 86 ? 19.111 40.027 16.218 1.00 53.00 86 SER A O 1
ATOM 692 N N . ALA A 1 87 ? 18.317 40.718 18.206 1.00 48.38 87 ALA A N 1
ATOM 693 C CA . ALA A 1 87 ? 18.556 42.136 17.981 1.00 48.38 87 ALA A CA 1
ATOM 694 C C . ALA A 1 87 ? 20.068 42.400 18.097 1.00 48.38 87 ALA A C 1
ATOM 696 O O . ALA A 1 87 ? 20.671 42.117 19.135 1.00 48.38 87 ALA A O 1
ATOM 697 N N . VAL A 1 88 ? 20.663 42.882 17.005 1.00 49.12 88 VAL A N 1
ATOM 698 C CA . VAL A 1 88 ? 21.984 43.530 16.974 1.00 49.12 88 VAL A CA 1
ATOM 699 C C . VAL A 1 88 ? 21.783 45.025 17.151 1.00 49.12 88 VAL A C 1
ATOM 701 O O . VAL A 1 88 ? 20.832 45.549 16.526 1.00 49.12 88 VAL A O 1
#

Sequence (88 aa):
MIEPQTHHPTSNSTATETVFVVSFTEHTASQARRIRYVKHQGKSQFWRIDESRHDGSWQVDTVDPIENLQCQQPDITDALAPKAESAV

pLDDT: mean 75.49, std 18.54, range [41.03, 96.88]

Radius of gyration: 24.27 Å; chains: 1; bounding box: 80×55×42 Å